Protein AF-A0A6M3JP00-F1 (afdb_monomer_lite)

Structure (mmCIF, N/CA/C/O backbone):
data_AF-A0A6M3JP00-F1
#
_entry.id   AF-A0A6M3JP00-F1
#
loop_
_atom_site.group_PDB
_atom_site.id
_atom_site.type_symbol
_atom_site.label_atom_id
_atom_site.label_alt_id
_atom_site.label_comp_id
_atom_site.label_asym_id
_atom_site.label_entity_id
_atom_site.label_seq_id
_atom_site.pdbx_PDB_ins_code
_atom_site.Cartn_x
_atom_site.Cartn_y
_atom_site.Cartn_z
_atom_site.occupancy
_atom_site.B_iso_or_equiv
_atom_site.auth_seq_id
_atom_site.auth_comp_id
_atom_site.auth_asym_id
_atom_site.auth_atom_id
_atom_site.pdbx_PDB_model_num
ATOM 1 N N . MET A 1 1 ? -12.526 28.423 20.682 1.00 40.38 1 MET A N 1
ATOM 2 C CA . MET A 1 1 ? -11.837 28.127 19.407 1.00 40.38 1 MET A CA 1
ATOM 3 C C . MET A 1 1 ? -12.576 26.968 18.758 1.00 40.38 1 MET A C 1
ATOM 5 O O . MET A 1 1 ? -12.670 25.917 19.376 1.00 40.38 1 MET A O 1
ATOM 9 N N . LYS A 1 2 ? -13.226 27.178 17.610 1.00 30.45 2 LYS A N 1
ATOM 10 C CA . LYS A 1 2 ? -14.005 26.128 16.939 1.00 30.45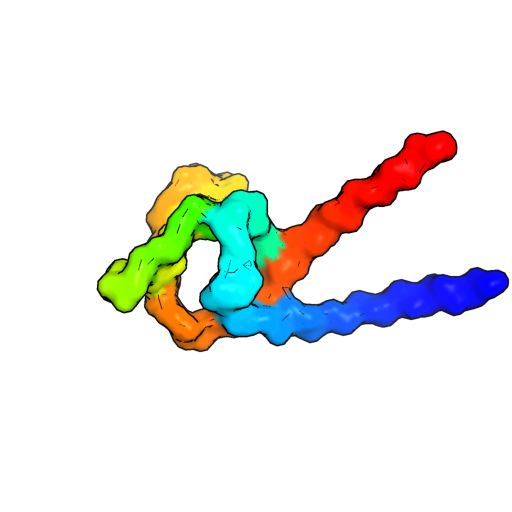 2 LYS A CA 1
ATOM 11 C C . LYS A 1 2 ? -13.049 25.396 15.996 1.00 30.45 2 LYS A C 1
ATOM 13 O O . LYS A 1 2 ? -12.724 25.920 14.940 1.00 30.45 2 LYS A O 1
ATOM 18 N N . ILE A 1 3 ? -12.545 24.238 16.415 1.00 36.03 3 ILE A N 1
ATOM 19 C CA . ILE A 1 3 ? -11.797 23.344 15.527 1.00 36.03 3 ILE A CA 1
ATOM 20 C C . ILE A 1 3 ? -12.851 22.552 14.755 1.00 36.03 3 ILE A C 1
ATOM 22 O O . ILE A 1 3 ? -13.354 21.537 15.226 1.00 36.03 3 ILE A O 1
ATOM 26 N N . THR A 1 4 ? -13.267 23.062 13.599 1.00 38.88 4 THR A N 1
ATOM 27 C CA . THR A 1 4 ? -13.998 22.257 12.618 1.00 38.88 4 THR A CA 1
ATOM 28 C C . THR A 1 4 ? -12.974 21.402 11.889 1.00 38.88 4 THR A C 1
ATOM 30 O O . THR A 1 4 ? -12.323 21.877 10.960 1.00 38.88 4 THR A O 1
ATOM 33 N N . SER A 1 5 ? -12.802 20.160 12.346 1.00 42.28 5 SER A N 1
ATOM 34 C CA . SER A 1 5 ? -12.107 19.125 11.582 1.00 42.28 5 SER A CA 1
ATOM 35 C C . SER A 1 5 ? -12.982 18.777 10.380 1.00 42.28 5 SER A C 1
ATOM 37 O O . SER A 1 5 ? -13.907 17.975 10.474 1.00 42.28 5 SER A O 1
ATOM 39 N N . GLY A 1 6 ? -12.775 19.490 9.274 1.00 44.19 6 GLY A N 1
ATOM 40 C CA . GLY A 1 6 ? -13.237 19.035 7.975 1.00 44.19 6 GLY A CA 1
ATOM 41 C C . GLY A 1 6 ? -12.247 17.982 7.510 1.00 44.19 6 GLY A C 1
ATOM 42 O O . GLY A 1 6 ? -11.120 18.331 7.163 1.00 44.19 6 GLY A O 1
ATOM 43 N N . THR A 1 7 ? -12.639 16.713 7.539 1.00 50.25 7 THR A N 1
ATOM 44 C CA . THR A 1 7 ? -11.916 15.629 6.870 1.00 50.25 7 THR A CA 1
ATOM 45 C C . THR A 1 7 ? -11.855 15.956 5.380 1.00 50.25 7 THR A C 1
ATOM 47 O O . THR A 1 7 ? -12.788 15.680 4.631 1.00 50.25 7 THR A O 1
ATOM 50 N N . LYS A 1 8 ? -10.787 16.632 4.948 1.00 51.53 8 LYS A N 1
ATOM 51 C CA . LYS A 1 8 ? -10.422 16.689 3.535 1.00 51.53 8 LYS A CA 1
ATOM 52 C C . LYS A 1 8 ? -9.937 15.294 3.182 1.00 51.53 8 LYS A C 1
ATOM 54 O O . LYS A 1 8 ? -8.872 14.899 3.647 1.00 51.53 8 LY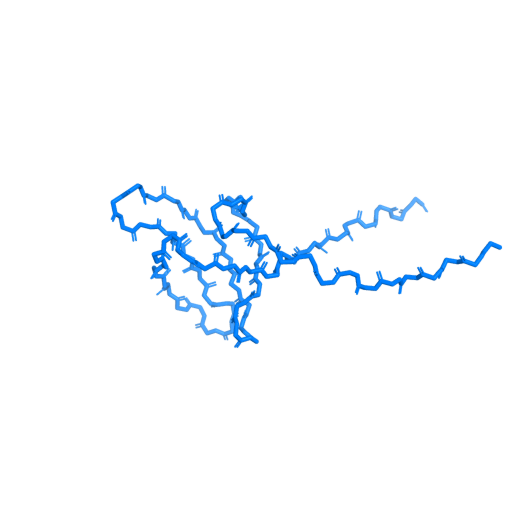S A O 1
ATOM 59 N N . GLU A 1 9 ? -10.712 14.573 2.386 1.00 53.62 9 GLU A N 1
ATOM 60 C CA . GLU A 1 9 ? -10.236 13.370 1.713 1.00 53.62 9 GLU A CA 1
ATOM 61 C C . GLU A 1 9 ? -9.085 13.793 0.783 1.00 53.62 9 GLU A C 1
ATOM 63 O O . GLU A 1 9 ? -9.286 14.334 -0.306 1.00 53.62 9 GLU A O 1
ATOM 68 N N . LEU A 1 10 ? -7.856 13.684 1.284 1.00 64.88 10 LEU A N 1
ATOM 69 C CA . LEU A 1 10 ? -6.635 14.049 0.575 1.00 64.88 10 LEU A CA 1
ATOM 70 C C . LEU A 1 10 ? -6.199 12.844 -0.246 1.00 64.88 10 LEU A C 1
ATOM 72 O O . LEU A 1 10 ? -5.342 12.082 0.171 1.00 64.88 10 LEU A O 1
ATOM 76 N N . TYR A 1 11 ? -6.804 12.655 -1.411 1.00 76.88 11 TYR A N 1
ATOM 77 C CA . TYR A 1 11 ? -6.344 11.639 -2.349 1.00 76.88 11 TYR A CA 1
ATOM 78 C C . TYR A 1 11 ? -4.989 12.066 -2.939 1.00 76.88 11 TYR A C 1
ATOM 80 O O . TYR A 1 11 ? -4.886 13.133 -3.551 1.00 76.88 11 TYR A O 1
ATOM 88 N N . VAL A 1 12 ? -3.947 11.253 -2.747 1.00 81.75 12 VAL A N 1
ATOM 89 C CA . VAL A 1 12 ? -2.596 11.471 -3.292 1.00 81.75 12 VAL A CA 1
ATOM 90 C C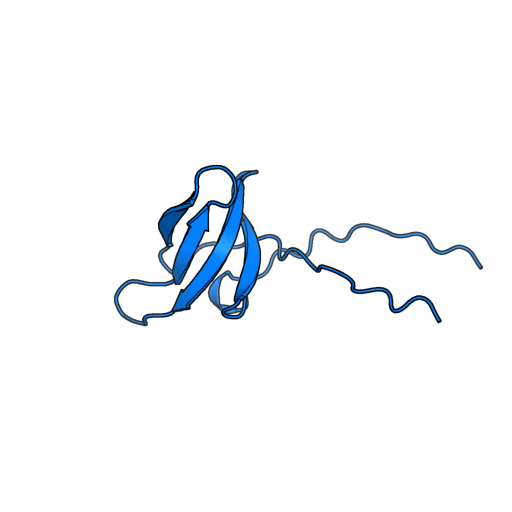 . VAL A 1 12 ? -2.224 10.351 -4.265 1.00 81.75 12 VAL A C 1
ATOM 92 O O . VAL A 1 12 ? -2.679 9.218 -4.099 1.00 81.75 12 VAL A O 1
ATOM 95 N N . PRO A 1 13 ? -1.398 10.619 -5.288 1.00 84.75 13 PRO A N 1
ATOM 96 C CA . PRO A 1 13 ? -0.817 9.558 -6.105 1.00 84.75 13 PRO A CA 1
ATOM 97 C C . PRO A 1 13 ? -0.068 8.545 -5.228 1.00 84.75 13 PRO A C 1
ATOM 99 O O . PRO A 1 13 ? 0.694 8.941 -4.345 1.00 84.75 13 PRO A O 1
ATOM 102 N N . LEU A 1 14 ? -0.251 7.244 -5.475 1.00 81.75 14 LEU A N 1
ATOM 103 C CA . LEU A 1 14 ? 0.348 6.177 -4.657 1.00 81.75 14 LEU A CA 1
ATOM 104 C C . LEU A 1 14 ? 1.889 6.247 -4.611 1.00 81.75 14 LEU A C 1
ATOM 106 O O . LEU A 1 14 ? 2.513 5.865 -3.622 1.00 81.75 14 LEU A O 1
ATOM 110 N N . GLU A 1 15 ? 2.516 6.801 -5.650 1.00 81.38 15 GLU A N 1
ATOM 111 C CA . GLU A 1 15 ? 3.956 7.091 -5.699 1.00 81.38 15 GLU A CA 1
ATOM 112 C C . GLU A 1 15 ? 4.438 8.053 -4.601 1.00 81.38 15 GLU A C 1
ATOM 114 O O . GLU A 1 15 ? 5.591 7.960 -4.183 1.00 81.38 15 GLU A O 1
ATOM 119 N N . GLN A 1 16 ? 3.565 8.931 -4.095 1.00 83.69 16 GLN A N 1
ATOM 120 C CA . GLN A 1 16 ? 3.899 9.904 -3.049 1.00 83.69 16 GLN A CA 1
ATOM 121 C C . GLN A 1 16 ? 3.832 9.316 -1.636 1.00 83.69 16 GLN A C 1
ATOM 123 O O . GLN A 1 16 ? 4.383 9.912 -0.710 1.00 83.69 16 GLN A O 1
ATOM 128 N N . VAL A 1 17 ? 3.193 8.155 -1.465 1.00 84.88 17 VAL A N 1
ATOM 129 C CA . VAL A 1 17 ? 3.217 7.407 -0.201 1.00 84.88 17 VAL A CA 1
ATOM 130 C C . VAL A 1 17 ? 4.631 6.873 0.006 1.00 84.88 17 VAL A C 1
ATOM 132 O O . VAL A 1 17 ? 5.219 6.307 -0.917 1.00 84.88 17 VAL A O 1
ATOM 135 N N . LYS A 1 18 ? 5.215 7.048 1.188 1.00 86.44 18 LYS A N 1
ATOM 136 C CA . LYS A 1 18 ? 6.581 6.584 1.475 1.00 86.44 18 LYS A CA 1
ATOM 137 C C . LYS A 1 18 ? 6.591 5.127 1.927 1.00 86.44 18 LYS A C 1
ATOM 139 O O . LYS A 1 18 ? 5.596 4.600 2.415 1.00 86.44 18 LYS A O 1
ATOM 144 N N . ASN A 1 19 ? 7.738 4.467 1.786 1.00 89.19 19 ASN A N 1
ATOM 145 C CA . ASN A 1 19 ? 7.930 3.133 2.354 1.00 89.19 19 ASN A CA 1
ATOM 146 C C . ASN A 1 19 ? 7.746 3.202 3.879 1.00 89.19 19 ASN A C 1
ATOM 148 O O . ASN A 1 19 ? 8.298 4.084 4.538 1.00 89.19 19 ASN A O 1
ATOM 152 N N . GLY A 1 20 ? 6.961 2.278 4.426 1.00 88.56 20 GLY A N 1
ATOM 153 C CA . GLY A 1 20 ? 6.550 2.257 5.827 1.00 88.56 20 GLY A CA 1
ATOM 154 C C . GLY A 1 20 ? 5.276 3.051 6.137 1.00 88.56 20 GLY A C 1
ATOM 155 O O . GLY A 1 20 ? 4.805 2.984 7.269 1.00 88.56 20 GLY A O 1
ATOM 156 N N . GLU A 1 21 ? 4.698 3.774 5.173 1.00 88.19 21 GLU A N 1
ATOM 157 C CA . GLU A 1 21 ? 3.422 4.471 5.360 1.00 88.19 21 GLU A CA 1
ATOM 158 C C . GLU A 1 21 ? 2.230 3.609 4.935 1.00 88.19 21 GLU A C 1
ATOM 160 O O . GLU A 1 21 ? 2.305 2.785 4.016 1.00 88.19 21 GLU A O 1
ATOM 165 N N . CYS A 1 22 ? 1.103 3.831 5.612 1.00 89.94 22 CYS A N 1
ATOM 166 C CA . CYS A 1 22 ? -0.156 3.176 5.300 1.00 89.94 22 CYS A CA 1
ATOM 167 C C . CYS A 1 22 ? -1.014 4.036 4.369 1.00 89.94 22 CYS A C 1
ATOM 169 O O . CYS A 1 22 ? -1.058 5.263 4.482 1.00 89.94 22 CYS A O 1
ATOM 171 N N . PHE A 1 23 ? -1.767 3.385 3.491 1.00 88.06 23 PHE A N 1
ATOM 172 C CA . PHE A 1 23 ? -2.729 4.031 2.607 1.00 88.06 23 PHE A CA 1
ATOM 173 C C . PHE A 1 23 ? -3.976 3.165 2.443 1.00 88.06 23 PHE A C 1
ATOM 175 O O . PHE A 1 23 ? -3.932 1.945 2.611 1.00 88.06 23 PHE A O 1
ATOM 182 N N . ARG A 1 24 ? -5.101 3.795 2.111 1.00 88.56 24 ARG A N 1
ATOM 183 C CA . ARG A 1 24 ? -6.361 3.123 1.817 1.00 88.56 24 ARG A CA 1
ATOM 184 C C . ARG A 1 24 ? -6.642 3.156 0.319 1.00 88.56 24 ARG A C 1
ATOM 186 O O . ARG A 1 24 ? -6.534 4.199 -0.329 1.00 88.56 24 ARG A O 1
ATOM 193 N N . LEU A 1 25 ? -7.016 1.999 -0.218 1.00 85.69 25 LEU A N 1
ATOM 194 C CA . LEU A 1 25 ? -7.418 1.809 -1.608 1.00 85.69 25 LEU A CA 1
ATOM 195 C C . LEU A 1 25 ? -8.611 0.846 -1.642 1.00 85.69 25 LEU A C 1
ATOM 197 O O . LEU A 1 25 ? -8.529 -0.248 -1.096 1.00 85.69 25 LEU A O 1
ATOM 201 N N . HIS A 1 26 ? -9.725 1.250 -2.264 1.00 82.75 26 HIS A N 1
ATOM 202 C CA . HIS A 1 26 ? -10.963 0.453 -2.344 1.00 82.75 26 HIS A CA 1
ATOM 203 C C . HIS A 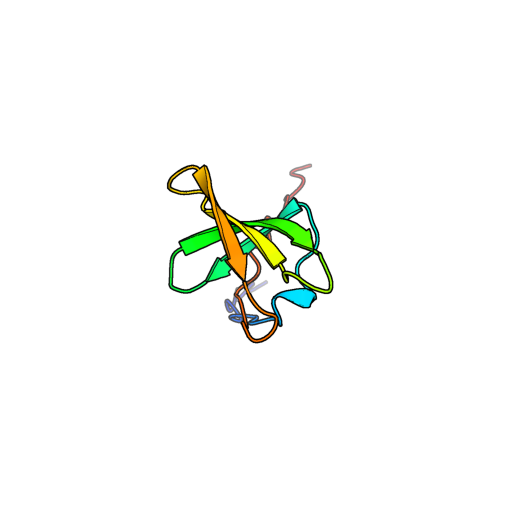1 26 ? -11.437 -0.122 -0.992 1.00 82.75 26 HIS A C 1
ATOM 205 O O . HIS A 1 26 ? -11.774 -1.299 -0.904 1.00 82.75 26 HIS A O 1
ATOM 211 N N . ASP A 1 27 ? -11.443 0.706 0.060 1.00 83.94 27 ASP A N 1
ATOM 212 C CA . ASP A 1 27 ? -11.840 0.327 1.433 1.00 83.94 27 ASP A CA 1
ATOM 213 C C . ASP A 1 27 ? -10.914 -0.697 2.126 1.00 83.94 27 ASP A C 1
ATOM 215 O O . ASP A 1 27 ? -11.177 -1.179 3.226 1.00 83.94 27 ASP A O 1
ATOM 219 N N . LYS A 1 28 ? -9.770 -1.007 1.513 1.00 87.38 28 LYS A N 1
ATOM 220 C CA . LYS A 1 28 ? -8.724 -1.839 2.107 1.00 87.38 28 LYS A CA 1
ATOM 221 C C . LYS A 1 28 ? -7.542 -0.999 2.552 1.00 87.38 28 LYS A C 1
ATOM 223 O O . LYS A 1 28 ? -7.199 -0.007 1.910 1.00 87.38 28 LYS A O 1
ATOM 228 N N . LEU A 1 29 ? -6.924 -1.407 3.656 1.00 91.69 29 LEU A N 1
ATOM 229 C CA . LEU A 1 29 ? -5.765 -0.743 4.237 1.00 91.69 29 LEU A CA 1
ATOM 230 C C . LEU A 1 29 ? -4.490 -1.497 3.864 1.00 91.69 29 LEU A C 1
ATOM 232 O O . LEU A 1 29 ? -4.372 -2.690 4.133 1.00 91.69 29 LEU A O 1
ATOM 236 N N . TYR A 1 30 ? -3.527 -0.777 3.306 1.00 92.25 30 TYR A N 1
ATOM 237 C CA . TYR A 1 30 ? -2.257 -1.321 2.851 1.00 92.25 30 TYR A CA 1
ATOM 238 C C . TYR A 1 30 ? -1.090 -0.612 3.529 1.00 92.25 30 TYR A C 1
ATOM 240 O O . TYR A 1 30 ? -1.162 0.586 3.795 1.00 92.25 30 TYR A O 1
ATOM 248 N N . LEU A 1 31 ? 0.001 -1.339 3.760 1.00 91.94 31 LEU A N 1
ATOM 249 C CA . LEU A 1 31 ? 1.305 -0.794 4.138 1.00 91.94 31 LEU A CA 1
ATOM 250 C C . LEU A 1 31 ? 2.223 -0.834 2.921 1.00 91.94 31 LEU A C 1
ATOM 252 O O . LEU A 1 31 ? 2.487 -1.919 2.404 1.00 91.94 31 LEU A O 1
ATOM 256 N N . LYS A 1 32 ? 2.739 0.314 2.476 1.00 91.12 32 LYS A N 1
ATOM 257 C CA . LYS A 1 32 ? 3.752 0.341 1.415 1.00 91.12 32 LYS A CA 1
ATOM 258 C C . LYS A 1 32 ? 5.072 -0.189 1.968 1.00 91.12 32 LYS A C 1
ATOM 260 O O . LYS A 1 32 ? 5.608 0.372 2.921 1.00 91.12 32 LYS A O 1
ATOM 265 N N . THR A 1 33 ? 5.604 -1.248 1.377 1.00 91.81 33 THR A N 1
ATOM 266 C CA . THR A 1 33 ? 6.866 -1.859 1.813 1.00 91.81 33 THR A CA 1
ATOM 267 C C . THR A 1 33 ? 8.027 -1.430 0.941 1.00 91.81 33 THR A C 1
ATOM 269 O O . THR A 1 33 ? 9.098 -1.142 1.473 1.00 91.81 33 THR A O 1
ATOM 272 N N . ASP A 1 34 ? 7.810 -1.341 -0.370 1.00 89.00 34 ASP A N 1
ATOM 273 C CA . ASP A 1 34 ? 8.858 -0.961 -1.305 1.00 89.00 34 ASP A CA 1
ATOM 274 C C . ASP A 1 34 ? 8.319 -0.310 -2.587 1.00 89.00 34 ASP A C 1
ATOM 276 O O . ASP A 1 34 ? 7.112 -0.295 -2.860 1.00 89.00 34 ASP A O 1
ATOM 280 N N . TRP A 1 35 ? 9.232 0.233 -3.386 1.00 84.69 35 TRP A N 1
ATOM 281 C CA . TRP A 1 35 ? 8.960 0.711 -4.733 1.00 84.69 35 TRP A CA 1
ATOM 282 C C . TRP A 1 35 ? 10.048 0.246 -5.693 1.00 84.69 35 TRP A C 1
ATOM 284 O O . TRP A 1 35 ? 11.229 0.517 -5.489 1.00 84.69 35 TRP A O 1
ATOM 294 N N . ASP A 1 36 ? 9.614 -0.370 -6.784 1.00 81.50 36 ASP A N 1
ATOM 295 C CA . ASP A 1 36 ? 10.461 -0.748 -7.900 1.00 81.50 36 AS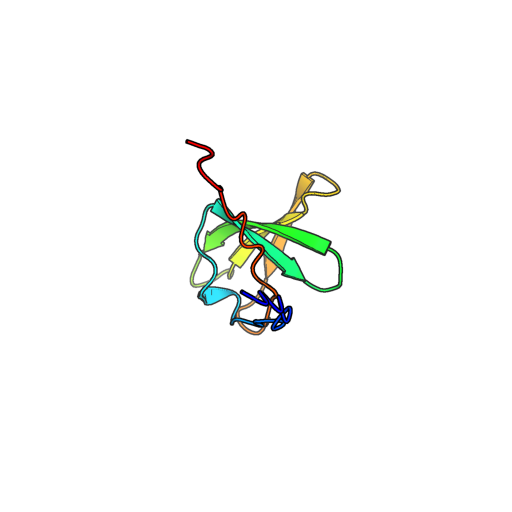P A CA 1
ATOM 296 C C . ASP A 1 36 ? 9.928 -0.103 -9.190 1.00 81.50 36 ASP A C 1
ATOM 298 O O . ASP A 1 36 ? 8.733 -0.105 -9.489 1.00 81.50 36 ASP A O 1
ATOM 302 N N . SER A 1 37 ? 10.827 0.499 -9.968 1.00 72.12 37 SER A N 1
ATOM 303 C CA . SER A 1 37 ? 10.460 1.217 -11.198 1.00 72.12 37 SER A CA 1
ATOM 304 C C . SER A 1 37 ? 9.940 0.319 -12.336 1.00 72.12 37 SER A C 1
ATOM 306 O O . SER A 1 37 ? 9.372 0.833 -13.299 1.00 72.12 37 SER A O 1
ATOM 308 N N . ILE A 1 38 ? 10.125 -1.001 -12.230 1.00 74.12 38 ILE A N 1
ATOM 309 C CA . ILE A 1 38 ? 9.734 -2.031 -13.199 1.00 74.12 38 ILE A CA 1
ATOM 310 C C . ILE A 1 38 ? 8.433 -2.715 -12.754 1.00 74.12 38 ILE A C 1
ATOM 312 O O . ILE A 1 38 ? 7.516 -2.852 -13.564 1.00 74.12 38 ILE A O 1
ATOM 316 N N . THR A 1 39 ? 8.338 -3.139 -11.489 1.00 73.31 39 THR A N 1
ATOM 317 C CA . THR A 1 39 ? 7.186 -3.895 -10.952 1.00 73.31 39 THR A CA 1
ATOM 318 C C . THR A 1 39 ? 6.137 -3.024 -10.263 1.00 73.31 39 THR A C 1
ATOM 320 O O . THR A 1 39 ? 4.988 -3.444 -10.134 1.00 73.31 39 THR A O 1
ATOM 323 N N . GLY A 1 40 ? 6.478 -1.788 -9.892 1.00 83.44 40 GLY A N 1
ATOM 324 C CA . GLY A 1 40 ? 5.565 -0.827 -9.281 1.00 83.44 40 GLY A CA 1
ATOM 325 C C . GLY A 1 40 ? 5.695 -0.756 -7.762 1.00 83.44 40 GLY A C 1
ATOM 326 O O . GLY A 1 40 ? 6.789 -0.767 -7.203 1.00 83.44 40 GLY A O 1
ATOM 327 N N . ILE A 1 41 ? 4.570 -0.567 -7.078 1.00 87.25 41 ILE A N 1
ATOM 328 C CA . ILE A 1 41 ? 4.543 -0.337 -5.631 1.00 87.25 41 ILE A CA 1
ATOM 329 C C . ILE A 1 41 ? 4.196 -1.635 -4.922 1.00 87.25 41 ILE A C 1
ATOM 331 O O . ILE A 1 41 ? 3.101 -2.166 -5.104 1.00 87.25 41 ILE A O 1
ATOM 335 N N . HIS A 1 42 ? 5.129 -2.096 -4.093 1.00 90.88 42 HIS A N 1
ATOM 336 C CA . HIS A 1 42 ? 4.978 -3.273 -3.255 1.00 90.88 42 HIS A CA 1
ATOM 337 C C . HIS A 1 42 ? 4.299 -2.880 -1.946 1.00 90.88 42 HIS A C 1
ATOM 339 O O . HIS A 1 42 ? 4.689 -1.912 -1.280 1.00 90.88 42 HIS A O 1
ATOM 345 N N . CYS A 1 43 ? 3.272 -3.626 -1.560 1.00 92.25 43 CYS A N 1
ATOM 346 C CA . CYS A 1 43 ? 2.547 -3.370 -0.326 1.00 92.25 43 CYS A CA 1
ATOM 347 C C . CYS A 1 43 ? 1.979 -4.646 0.295 1.00 92.25 43 CYS A C 1
ATOM 349 O O . CYS A 1 43 ? 1.921 -5.695 -0.342 1.00 92.25 43 CYS A O 1
ATOM 351 N N . ILE A 1 44 ? 1.566 -4.548 1.556 1.00 94.38 44 ILE A N 1
ATOM 352 C CA . ILE A 1 44 ? 0.919 -5.627 2.308 1.00 94.38 44 ILE A CA 1
ATOM 353 C C . ILE A 1 44 ? -0.499 -5.182 2.659 1.00 94.38 44 ILE A C 1
ATOM 355 O O . ILE A 1 44 ? -0.663 -4.109 3.241 1.00 94.38 44 ILE A O 1
ATOM 359 N N . ASP A 1 45 ? -1.507 -5.992 2.334 1.00 94.81 45 ASP A N 1
ATOM 360 C CA . ASP A 1 45 ? -2.874 -5.816 2.837 1.00 94.81 45 ASP A CA 1
ATOM 361 C C . ASP A 1 45 ? -2.873 -6.128 4.340 1.00 94.81 45 ASP A C 1
ATOM 363 O O . ASP A 1 45 ? -2.568 -7.241 4.772 1.00 94.81 45 ASP A O 1
ATOM 367 N N . LEU A 1 46 ? -3.185 -5.129 5.163 1.00 91.81 46 LEU A N 1
ATOM 368 C CA . LEU A 1 46 ? -3.119 -5.258 6.617 1.00 91.81 46 LEU A CA 1
ATOM 369 C C . LEU A 1 46 ? -4.262 -6.096 7.202 1.00 91.81 46 LEU A C 1
ATOM 371 O O . LEU A 1 46 ? -4.189 -6.471 8.371 1.00 91.81 46 LEU A O 1
ATOM 375 N N . ALA A 1 47 ? -5.306 -6.402 6.425 1.00 92.94 47 ALA A N 1
ATOM 376 C CA . ALA A 1 47 ? -6.406 -7.242 6.888 1.00 92.94 47 ALA A CA 1
ATOM 377 C C . ALA A 1 47 ? -6.052 -8.736 6.860 1.00 92.94 47 ALA A C 1
ATOM 379 O O . ALA A 1 47 ? -6.502 -9.483 7.730 1.00 92.94 47 ALA A O 1
ATOM 380 N N . ASN A 1 48 ? -5.270 -9.179 5.871 1.00 93.69 48 ASN A N 1
ATOM 381 C CA . ASN A 1 48 ? -4.959 -10.598 5.665 1.00 93.69 48 ASN A CA 1
ATOM 382 C C . ASN A 1 48 ? -3.454 -10.925 5.628 1.00 93.69 48 ASN A C 1
ATOM 384 O O . ASN A 1 48 ? -3.097 -12.100 5.678 1.00 93.69 48 ASN A O 1
ATOM 388 N N . GLY A 1 49 ? -2.578 -9.918 5.589 1.00 92.88 49 GLY A N 1
ATOM 389 C CA . GLY A 1 49 ? -1.125 -10.078 5.555 1.00 92.88 49 GLY A CA 1
ATOM 390 C C . GLY A 1 49 ? -0.554 -10.472 4.189 1.00 92.88 49 GLY A C 1
ATOM 391 O O . GLY A 1 49 ? 0.633 -10.783 4.106 1.00 92.88 49 GLY A O 1
ATOM 392 N N . GLU A 1 50 ? -1.360 -10.480 3.126 1.00 93.94 50 GLU A N 1
ATOM 393 C CA . GLU A 1 50 ? -0.904 -10.824 1.777 1.00 93.94 50 GLU A CA 1
ATOM 394 C C . GLU A 1 50 ? -0.210 -9.645 1.087 1.00 93.94 50 GLU A C 1
ATOM 396 O O . GLU A 1 50 ? -0.560 -8.480 1.286 1.00 93.94 50 GLU A O 1
ATOM 401 N N . THR A 1 51 ? 0.770 -9.953 0.239 1.00 91.94 51 THR A N 1
ATOM 402 C CA . THR A 1 51 ? 1.525 -8.967 -0.543 1.00 91.94 51 THR A CA 1
ATOM 403 C C . THR A 1 51 ? 0.871 -8.696 -1.894 1.00 91.94 51 THR A C 1
ATOM 405 O O . THR A 1 51 ? 0.464 -9.634 -2.579 1.00 91.94 51 THR A O 1
ATOM 408 N N . TYR A 1 52 ? 0.843 -7.429 -2.303 1.00 89.31 52 TYR A N 1
ATOM 409 C CA . TYR A 1 52 ? 0.281 -6.968 -3.571 1.00 89.31 52 TYR A CA 1
ATOM 410 C C . TYR A 1 52 ? 1.212 -5.971 -4.266 1.00 89.31 52 TYR A C 1
ATOM 412 O O . TYR A 1 52 ? 1.838 -5.134 -3.610 1.00 89.31 52 TYR A O 1
ATOM 420 N N . ASP A 1 53 ? 1.212 -6.024 -5.599 1.00 88.88 53 ASP A N 1
ATOM 421 C CA . ASP A 1 53 ? 1.963 -5.118 -6.466 1.00 88.88 53 ASP A CA 1
ATOM 422 C C . ASP A 1 53 ? 0.992 -4.238 -7.257 1.00 88.88 53 ASP A C 1
ATOM 424 O O . ASP A 1 53 ? 0.150 -4.733 -8.014 1.00 88.88 53 ASP A O 1
ATOM 428 N N . PHE A 1 54 ? 1.095 -2.920 -7.084 1.00 83.94 54 PHE A N 1
ATOM 429 C CA . PHE A 1 54 ? 0.257 -1.950 -7.786 1.00 83.94 54 PHE A CA 1
ATOM 430 C C . PHE A 1 54 ? 1.055 -1.182 -8.840 1.00 83.94 54 PHE A C 1
ATOM 432 O O . PHE A 1 54 ? 2.079 -0.561 -8.547 1.00 83.94 54 PHE A O 1
ATOM 439 N N . MET A 1 55 ? 0.541 -1.151 -10.073 1.00 77.88 55 MET A N 1
ATOM 440 C CA . MET A 1 55 ? 1.073 -0.283 -11.126 1.00 77.88 55 MET A CA 1
ATOM 441 C C . MET A 1 55 ? 0.666 1.181 -10.883 1.00 77.88 55 MET A C 1
ATOM 443 O O . MET A 1 55 ? -0.449 1.457 -10.442 1.00 77.88 55 MET A O 1
ATOM 447 N N . LEU A 1 56 ? 1.570 2.111 -11.216 1.00 65.81 56 LEU A N 1
ATOM 448 C CA . LEU A 1 56 ? 1.665 3.538 -10.827 1.00 65.81 56 LEU A CA 1
ATOM 449 C C . LEU A 1 56 ? 0.442 4.464 -11.056 1.00 65.81 56 LEU A C 1
ATOM 451 O O . LEU A 1 56 ? 0.537 5.664 -10.831 1.00 65.81 56 LEU A O 1
ATOM 455 N N . SER A 1 57 ? -0.715 3.957 -11.480 1.00 69.12 57 SER A N 1
ATOM 456 C CA . SER A 1 57 ? -1.895 4.777 -11.813 1.00 69.12 57 SER A CA 1
ATOM 457 C C . SER A 1 57 ? -2.923 4.940 -10.683 1.00 69.12 57 SER A C 1
ATOM 459 O O . SER A 1 57 ? -3.959 5.571 -10.889 1.00 69.12 57 SER A O 1
ATOM 461 N N . ALA A 1 58 ? -2.662 4.398 -9.490 1.00 71.00 58 ALA A N 1
ATOM 462 C CA . ALA A 1 58 ? -3.596 4.483 -8.369 1.00 71.00 58 ALA A CA 1
ATOM 463 C C . ALA A 1 58 ? -3.478 5.817 -7.610 1.00 71.00 58 ALA A C 1
ATOM 465 O O . ALA A 1 58 ? -2.384 6.256 -7.247 1.00 71.00 58 ALA A O 1
ATOM 466 N N . VAL A 1 59 ? -4.627 6.429 -7.317 1.00 77.12 59 VAL A N 1
ATOM 467 C CA . VAL A 1 59 ? -4.750 7.524 -6.348 1.00 77.12 59 VAL A CA 1
ATOM 468 C C . VAL A 1 59 ? -5.334 6.941 -5.066 1.00 77.12 59 VAL A C 1
ATOM 470 O O . VAL A 1 59 ? -6.305 6.185 -5.121 1.00 77.12 59 VAL A O 1
ATOM 473 N N . VAL A 1 60 ? -4.729 7.255 -3.927 1.00 78.44 60 VAL A N 1
ATOM 474 C CA . VAL A 1 60 ? -5.021 6.618 -2.639 1.00 78.44 60 VAL A CA 1
ATOM 475 C C . VAL A 1 60 ? -5.239 7.643 -1.542 1.00 78.44 60 VAL A C 1
ATOM 477 O O . VAL A 1 60 ? -4.760 8.771 -1.625 1.00 78.44 60 VAL A O 1
ATOM 480 N N . GLU A 1 61 ? -5.958 7.245 -0.501 1.00 82.25 61 GLU A N 1
ATOM 481 C CA . GLU A 1 61 ? -6.106 8.040 0.716 1.00 82.25 61 GLU A CA 1
ATOM 482 C C . GLU A 1 61 ? -4.944 7.683 1.667 1.00 82.25 61 GLU A C 1
ATOM 484 O O . GLU A 1 61 ? -4.888 6.553 2.158 1.00 82.25 61 GLU A O 1
ATOM 489 N N . PRO A 1 62 ? -3.979 8.579 1.927 1.00 72.75 62 PRO A N 1
ATOM 490 C CA . PRO A 1 62 ? -2.903 8.315 2.866 1.00 72.75 62 PRO A CA 1
ATOM 491 C C . PRO A 1 62 ? -3.476 8.288 4.283 1.00 72.75 62 PRO A C 1
ATOM 493 O O . PRO A 1 62 ? -4.229 9.176 4.690 1.00 72.75 62 PRO A O 1
ATOM 496 N N . VAL A 1 63 ? -3.100 7.277 5.060 1.00 74.94 63 VAL A N 1
ATOM 497 C CA . VAL A 1 63 ? -3.514 7.191 6.459 1.00 74.94 63 VAL A CA 1
ATOM 498 C C . VAL A 1 63 ? -2.493 7.942 7.298 1.00 74.94 63 VAL A C 1
ATOM 500 O O . VAL A 1 63 ? -1.421 7.432 7.615 1.00 74.94 63 VAL A O 1
ATOM 503 N N . VAL A 1 64 ? -2.830 9.184 7.647 1.00 65.31 64 VAL A N 1
ATOM 504 C CA . VAL A 1 64 ? -2.031 9.988 8.571 1.00 65.31 64 VAL A CA 1
ATOM 505 C C . VAL A 1 64 ? -2.292 9.487 9.986 1.00 65.31 64 VAL A C 1
ATOM 507 O O . VAL A 1 64 ? -3.302 9.820 10.606 1.00 65.31 64 VAL A O 1
ATOM 510 N N . THR A 1 65 ? -1.370 8.697 10.523 1.00 57.00 65 THR A N 1
ATOM 511 C CA . THR A 1 65 ? -1.325 8.441 11.962 1.00 57.00 65 THR A CA 1
ATOM 512 C C . THR A 1 65 ? -0.774 9.706 12.621 1.00 57.00 65 THR A C 1
ATOM 514 O O . THR A 1 65 ? 0.433 9.839 12.805 1.00 57.00 65 THR A O 1
ATOM 517 N N . GLU A 1 66 ? -1.627 10.695 12.920 1.00 49.53 66 GLU A N 1
ATOM 518 C CA . GLU A 1 66 ? -1.226 11.808 13.790 1.00 49.53 66 GLU A CA 1
ATOM 519 C C . GLU A 1 66 ? -0.810 11.214 15.142 1.00 49.53 66 GLU A C 1
ATOM 521 O O . GLU A 1 66 ? -1.646 10.894 15.990 1.00 49.53 66 GLU A O 1
ATOM 526 N N . VAL A 1 67 ? 0.496 11.056 15.357 1.00 48.31 67 VAL A N 1
ATOM 527 C CA . VAL A 1 67 ? 1.043 10.817 16.689 1.00 48.31 67 VAL A CA 1
ATOM 528 C C . VAL A 1 67 ? 0.902 12.136 17.439 1.00 48.31 67 VAL A C 1
ATOM 530 O O . VAL A 1 67 ? 1.791 12.985 17.414 1.00 48.31 67 VAL A O 1
ATOM 533 N N . LYS A 1 68 ? -0.250 12.349 18.082 1.00 47.16 68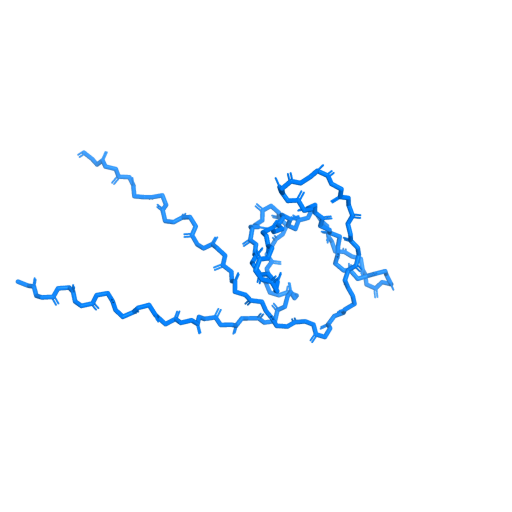 LYS A N 1
ATOM 534 C CA . LYS A 1 68 ? -0.357 13.389 19.105 1.00 47.16 68 LYS A CA 1
ATOM 535 C C . LYS A 1 68 ? 0.535 12.973 20.264 1.00 47.16 68 LYS A C 1
ATOM 537 O O . LYS A 1 68 ? 0.179 12.088 21.037 1.00 47.16 68 LYS A O 1
ATOM 542 N N . VAL A 1 69 ? 1.695 13.614 20.370 1.00 46.50 69 VAL A N 1
ATOM 543 C CA . VAL A 1 69 ? 2.441 13.656 21.627 1.00 46.50 69 VAL A CA 1
ATOM 544 C C . VAL A 1 69 ? 1.519 14.340 22.632 1.00 46.50 69 VAL A C 1
ATOM 546 O O . VAL A 1 69 ? 1.161 15.504 22.459 1.00 46.50 69 VAL A O 1
ATOM 549 N N . VAL A 1 70 ? 1.047 13.580 23.615 1.00 53.72 70 VAL A N 1
ATOM 550 C CA . VAL A 1 70 ? 0.355 14.137 24.774 1.00 53.72 70 VAL A CA 1
ATOM 551 C C . VAL A 1 70 ? 1.467 14.501 25.754 1.00 53.72 70 VAL A C 1
ATOM 553 O O . VAL A 1 70 ? 2.113 13.596 26.280 1.00 53.72 70 VAL A O 1
ATOM 556 N N . GLU A 1 71 ? 1.767 15.795 25.888 1.00 57.62 71 GLU A N 1
ATOM 557 C CA . GLU A 1 71 ? 2.593 16.309 26.995 1.00 57.62 71 GLU A CA 1
ATOM 558 C C . GLU A 1 71 ? 1.864 16.168 28.337 1.00 57.62 71 GLU A C 1
ATOM 560 O O . GLU A 1 71 ? 0.620 16.348 28.360 1.00 57.62 71 GLU A O 1
#

Organism: NCBI:txid1070528

Foldseek 3Di:
DDPPPPPDQPWAFPVPADQQWWWDDPNWIWHFHDADPVQGTWIAGPVPRDIDTDHRPDTIRTDDPPPPPDD

Radius of gyration: 14.04 Å; chains: 1; bounding box: 24×39×40 Å

pLDDT: mean 75.73, std 17.53, range [30.45, 94.81]

Sequence (71 aa):
MKITSGTKELYVPLEQVKNGECFRLHDKLYLKTDWDSITGIHCIDLANGETYDFMLSAVVEPVVTEVKVVE

Secondary structure (DSSP, 8-state):
-----------EEGGGSPTT-EEEETTEEEEEEEEETTTEEEEEETTT--EEEE-TT-EEEE---------